Protein AF-A0A2N5JN48-F1 (afdb_monomer_lite)

Foldseek 3Di:
DLVQVQLVVCLVVLAHDPPDCSLVVPDDDDDPPPPCSVVVSVVSRVVSRVVSPVCRPVDDHD

pLDDT: mean 92.45, std 4.55, range [78.06, 98.0]

Sequence (62 aa):
EAAKRYITVSLKREFASENGTDLSATLPKMSPLNPEYRTKKQRVFQKIAAFIEKYKGVGGQI

Secondary structure (DSSP, 8-state):
-HHHHHHHHHHHHTS---SSSHHHHTSPS--TTSTHHHHHHHHHHHHHHHHHHHHTT-----

Structure (mmCIF, N/CA/C/O backbone):
data_AF-A0A2N5JN48-F1
#
_entry.id   AF-A0A2N5JN48-F1
#
loop_
_atom_site.group_PDB
_atom_site.id
_atom_site.type_symbol
_atom_site.label_atom_id
_atom_site.label_alt_id
_atom_site.label_comp_id
_atom_site.label_asym_id
_atom_site.label_entity_id
_atom_site.label_seq_id
_atom_site.pdbx_PDB_ins_code
_atom_site.Cartn_x
_atom_site.Cartn_y
_atom_site.Cartn_z
_atom_site.occupancy
_atom_site.B_iso_or_equiv
_atom_site.auth_seq_id
_atom_site.auth_comp_id
_atom_site.auth_asym_id
_atom_site.auth_atom_id
_atom_site.pdbx_PDB_model_num
ATOM 1 N N . GLU A 1 1 ? -9.284 -9.747 -6.543 1.00 89.00 1 GLU A N 1
ATOM 2 C CA . GLU A 1 1 ? -8.912 -10.523 -5.335 1.00 89.00 1 GLU A CA 1
ATOM 3 C C . GLU A 1 1 ? -7.701 -10.016 -4.555 1.00 89.00 1 GLU A C 1
ATOM 5 O O . GLU A 1 1 ? -7.902 -9.531 -3.448 1.00 89.00 1 GLU A O 1
ATOM 10 N N . ALA A 1 2 ? -6.462 -10.073 -5.068 1.00 93.38 2 ALA A N 1
ATOM 11 C CA . ALA A 1 2 ? -5.270 -9.708 -4.276 1.00 93.38 2 ALA A CA 1
ATOM 12 C C . ALA A 1 2 ? -5.329 -8.289 -3.672 1.00 93.38 2 ALA A C 1
ATOM 14 O O . ALA A 1 2 ? -5.044 -8.115 -2.490 1.00 93.38 2 ALA A O 1
ATOM 15 N N . ALA A 1 3 ? -5.799 -7.305 -4.449 1.00 93.81 3 ALA A N 1
ATOM 16 C CA . ALA A 1 3 ? -5.985 -5.931 -3.980 1.00 93.81 3 ALA A CA 1
ATOM 17 C C . ALA A 1 3 ? -6.952 -5.827 -2.788 1.00 93.81 3 ALA A C 1
ATOM 19 O O . ALA A 1 3 ? -6.616 -5.201 -1.787 1.00 93.81 3 ALA A O 1
ATOM 20 N N . LYS A 1 4 ? -8.116 -6.491 -2.851 1.00 93.81 4 LYS A N 1
ATOM 21 C CA . LYS A 1 4 ? -9.095 -6.486 -1.751 1.00 93.81 4 LYS A CA 1
ATOM 22 C C . LYS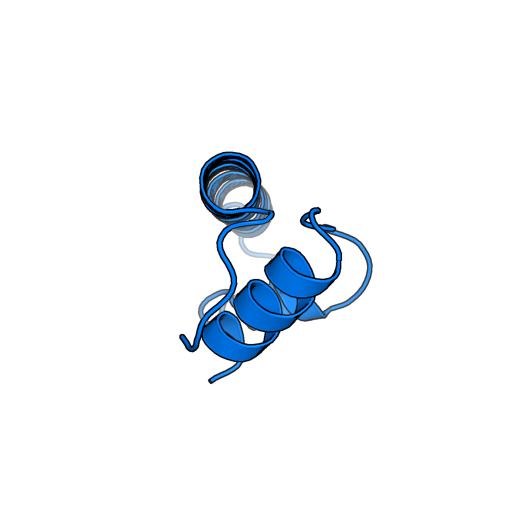 A 1 4 ? -8.512 -7.082 -0.475 1.00 93.81 4 LYS A C 1
ATOM 24 O O . LYS A 1 4 ? -8.674 -6.502 0.596 1.00 93.81 4 LYS A O 1
ATOM 29 N N . ARG A 1 5 ? -7.796 -8.208 -0.588 1.00 93.56 5 ARG A N 1
ATOM 30 C CA . ARG A 1 5 ? -7.133 -8.844 0.561 1.00 93.56 5 ARG A CA 1
ATOM 31 C C . ARG A 1 5 ? -6.101 -7.918 1.196 1.00 93.56 5 ARG A C 1
ATOM 33 O O . ARG A 1 5 ? -6.146 -7.726 2.405 1.00 93.56 5 ARG A O 1
ATOM 40 N N . TYR A 1 6 ? -5.230 -7.316 0.386 1.00 95.19 6 TYR A N 1
ATOM 41 C CA . TYR A 1 6 ? -4.211 -6.389 0.876 1.00 95.19 6 TYR A CA 1
ATOM 42 C C . TYR A 1 6 ? -4.836 -5.198 1.610 1.00 95.19 6 TYR A C 1
ATOM 44 O O . TYR A 1 6 ? -4.498 -4.952 2.763 1.00 95.19 6 TYR A O 1
ATOM 52 N N . ILE A 1 7 ? -5.818 -4.524 0.999 1.00 94.62 7 ILE A N 1
ATOM 53 C CA . ILE A 1 7 ? -6.484 -3.365 1.613 1.00 94.62 7 ILE A CA 1
ATOM 54 C C . ILE A 1 7 ? -7.202 -3.770 2.909 1.00 94.62 7 ILE A C 1
ATOM 56 O O . ILE A 1 7 ? -7.072 -3.083 3.918 1.00 94.62 7 ILE A O 1
ATOM 60 N N . THR A 1 8 ? -7.901 -4.910 2.920 1.00 94.56 8 THR A N 1
ATOM 61 C CA . THR A 1 8 ? -8.597 -5.413 4.118 1.00 94.56 8 THR A CA 1
ATOM 62 C C . THR A 1 8 ? -7.626 -5.675 5.270 1.00 94.56 8 THR A C 1
ATOM 64 O O . THR A 1 8 ? -7.894 -5.295 6.408 1.00 94.56 8 THR A O 1
ATOM 67 N N . VAL A 1 9 ? -6.486 -6.314 4.992 1.00 94.19 9 VAL A N 1
ATOM 68 C CA . VAL A 1 9 ? -5.453 -6.576 6.005 1.00 94.19 9 VAL A CA 1
ATOM 69 C C . VAL A 1 9 ? -4.828 -5.271 6.494 1.00 94.19 9 VAL A C 1
ATOM 71 O O . VAL A 1 9 ? -4.651 -5.104 7.698 1.00 94.19 9 VAL A O 1
ATOM 74 N N . SER A 1 10 ? -4.534 -4.336 5.591 1.00 95.12 10 SER A N 1
ATOM 75 C CA . SER A 1 10 ? -3.961 -3.037 5.946 1.00 95.12 10 SER A CA 1
ATOM 76 C C . SER A 1 10 ? -4.903 -2.173 6.779 1.00 95.12 10 SER A C 1
ATOM 78 O O . SER A 1 10 ? -4.436 -1.537 7.713 1.00 95.12 10 SER A O 1
ATOM 80 N N . LEU A 1 11 ? -6.214 -2.188 6.519 1.00 95.31 11 LEU A N 1
ATOM 81 C CA . LEU A 1 11 ? -7.185 -1.488 7.368 1.00 95.31 11 LEU A CA 1
ATOM 82 C C . LEU A 1 11 ? -7.249 -2.096 8.768 1.00 95.31 11 LEU A C 1
ATOM 84 O O . LEU A 1 11 ? -7.247 -1.357 9.743 1.00 95.31 11 LEU A O 1
ATOM 88 N N . LYS A 1 12 ? -7.247 -3.433 8.876 1.00 93.44 12 LYS A N 1
ATOM 89 C CA . LYS A 1 12 ? -7.220 -4.129 10.175 1.00 93.44 12 LYS A CA 1
ATOM 90 C C . LYS A 1 12 ? -5.950 -3.846 10.977 1.00 93.44 12 LYS A C 1
ATOM 92 O O . LYS A 1 12 ? -5.990 -3.883 12.198 1.00 93.44 12 LYS A O 1
ATOM 97 N N . ARG A 1 13 ? -4.825 -3.630 10.293 1.00 94.00 13 ARG A N 1
ATOM 98 C CA . ARG A 1 13 ? -3.539 -3.273 10.909 1.00 94.00 13 ARG A CA 1
ATOM 99 C C . ARG A 1 13 ? -3.347 -1.766 11.065 1.00 94.00 13 ARG A C 1
ATOM 101 O O . ARG A 1 13 ? -2.371 -1.370 11.680 1.00 94.00 13 ARG A O 1
ATOM 108 N N . GLU A 1 14 ? -4.234 -0.956 10.490 1.00 95.12 14 GLU A N 1
ATOM 109 C CA . GLU A 1 14 ? -4.186 0.512 10.463 1.00 95.12 14 GLU A CA 1
ATOM 110 C C . GLU A 1 14 ? -2.969 1.121 9.740 1.00 95.12 14 GLU A C 1
ATOM 112 O O . GLU A 1 14 ? -2.740 2.327 9.811 1.00 95.12 14 GLU A O 1
ATOM 117 N N . PHE A 1 15 ? -2.213 0.317 8.985 1.00 94.50 15 PHE A N 1
ATOM 118 C CA . PHE A 1 15 ? -1.114 0.786 8.140 1.00 94.50 15 PHE A CA 1
ATOM 119 C C . PHE A 1 15 ? -0.952 -0.055 6.864 1.00 94.50 15 PHE A C 1
ATOM 121 O O . PHE A 1 15 ? -1.255 -1.252 6.815 1.00 94.50 15 PHE A O 1
ATOM 128 N N . ALA A 1 16 ? -0.424 0.576 5.813 1.00 95.69 16 ALA A N 1
ATOM 129 C CA . ALA A 1 16 ? 0.010 -0.097 4.590 1.00 95.69 16 ALA A CA 1
ATOM 130 C C . ALA A 1 16 ? 1.513 -0.410 4.657 1.00 95.69 16 ALA A C 1
ATOM 132 O O . ALA A 1 16 ? 2.303 0.419 5.102 1.00 95.69 16 ALA A O 1
ATOM 133 N N . SER A 1 17 ? 1.925 -1.589 4.184 1.00 93.56 17 SER A N 1
ATOM 134 C CA . SER A 1 17 ? 3.338 -1.991 4.130 1.00 93.56 17 SER A CA 1
ATOM 135 C C . SER A 1 17 ? 3.753 -2.365 2.713 1.00 93.56 17 SER A C 1
ATOM 137 O O . SER A 1 17 ? 3.040 -3.106 2.036 1.00 93.56 17 SER A O 1
ATOM 139 N N . GLU A 1 18 ? 4.918 -1.888 2.275 1.00 91.62 18 GLU A N 1
ATOM 140 C CA . GLU A 1 18 ? 5.545 -2.341 1.027 1.00 91.62 18 GLU A CA 1
ATOM 141 C C . GLU A 1 18 ? 6.337 -3.651 1.186 1.00 91.62 18 GLU A C 1
ATOM 143 O O . GLU A 1 18 ? 6.826 -4.195 0.188 1.00 91.62 18 GLU A O 1
ATOM 148 N N . ASN A 1 19 ? 6.473 -4.145 2.422 1.00 88.38 19 ASN A N 1
ATOM 149 C CA . ASN A 1 19 ? 7.261 -5.328 2.745 1.00 88.38 19 ASN A CA 1
ATOM 150 C C . ASN A 1 19 ? 6.553 -6.604 2.275 1.00 88.38 19 ASN A C 1
ATOM 152 O O . ASN A 1 19 ? 5.331 -6.730 2.353 1.00 88.38 19 ASN A O 1
ATOM 156 N N . GLY A 1 20 ? 7.342 -7.577 1.821 1.00 86.62 20 GLY A N 1
ATOM 157 C CA . GLY A 1 20 ? 6.825 -8.830 1.278 1.00 86.62 20 GLY A CA 1
ATOM 158 C C . GLY A 1 20 ? 6.239 -8.683 -0.131 1.00 86.62 20 GLY A C 1
ATOM 159 O O . GLY A 1 20 ? 6.597 -7.786 -0.899 1.00 86.62 20 GLY A O 1
ATOM 160 N N . THR A 1 21 ? 5.364 -9.616 -0.504 1.00 89.62 21 THR A N 1
ATOM 161 C CA . THR A 1 21 ? 4.839 -9.738 -1.875 1.00 89.62 21 THR A CA 1
ATOM 162 C C . THR A 1 21 ? 3.398 -9.268 -2.031 1.00 89.62 21 THR A C 1
ATOM 164 O O . THR A 1 21 ? 2.964 -9.091 -3.167 1.00 89.62 21 THR A O 1
ATOM 167 N N . ASP A 1 22 ? 2.681 -8.988 -0.939 1.00 91.94 22 ASP A N 1
ATOM 168 C CA . ASP A 1 22 ? 1.246 -8.681 -0.985 1.00 91.94 22 ASP A CA 1
ATOM 169 C C . ASP A 1 22 ? 0.937 -7.444 -1.834 1.00 91.94 22 ASP A C 1
ATOM 171 O O . ASP A 1 22 ? 0.097 -7.511 -2.730 1.00 91.94 22 ASP A O 1
ATOM 175 N N . LEU A 1 23 ? 1.667 -6.340 -1.624 1.00 92.62 23 LEU A N 1
ATOM 176 C CA . LEU A 1 23 ? 1.523 -5.133 -2.443 1.00 92.62 23 LEU A CA 1
ATOM 177 C C . LEU A 1 23 ? 1.843 -5.422 -3.914 1.00 92.62 23 LEU A C 1
ATOM 179 O O . LEU A 1 23 ? 1.112 -4.999 -4.808 1.00 92.62 23 LEU A O 1
ATOM 183 N N . SER A 1 24 ? 2.924 -6.157 -4.179 1.00 92.12 24 SER A N 1
ATOM 184 C CA . SER A 1 24 ? 3.344 -6.483 -5.547 1.00 92.12 24 SER A CA 1
ATOM 185 C C . SER A 1 24 ? 2.307 -7.360 -6.260 1.00 92.12 24 SER A C 1
ATOM 187 O O . SER A 1 24 ? 2.074 -7.183 -7.450 1.00 92.12 24 SER A O 1
ATOM 189 N N . ALA A 1 25 ? 1.618 -8.241 -5.528 1.00 93.19 25 ALA A N 1
ATOM 190 C CA . ALA A 1 25 ? 0.528 -9.064 -6.045 1.00 93.19 25 ALA A CA 1
ATOM 191 C C . ALA A 1 25 ? -0.736 -8.256 -6.398 1.00 93.19 25 ALA A C 1
ATOM 193 O O . ALA A 1 25 ? -1.615 -8.772 -7.089 1.00 93.19 25 ALA A O 1
ATOM 194 N N . THR A 1 26 ? -0.848 -6.999 -5.944 1.00 94.00 26 THR A N 1
ATOM 195 C CA . THR A 1 26 ? -1.926 -6.084 -6.364 1.00 94.00 26 THR A CA 1
ATOM 196 C C . THR A 1 26 ? -1.661 -5.426 -7.718 1.00 94.00 26 THR A C 1
ATOM 198 O O . THR A 1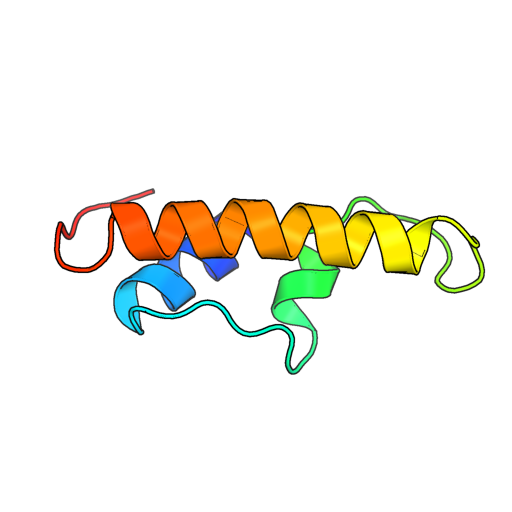 26 ? -2.592 -4.902 -8.332 1.00 94.00 26 THR A O 1
ATOM 201 N N . LEU A 1 27 ? -0.411 -5.442 -8.192 1.00 92.12 27 LEU A N 1
ATOM 202 C CA . LEU A 1 27 ? -0.031 -4.819 -9.452 1.00 92.12 27 LEU A CA 1
ATOM 203 C C . LEU A 1 27 ? -0.486 -5.679 -10.643 1.00 92.12 27 LEU A C 1
ATOM 205 O O . LEU A 1 27 ? -0.545 -6.907 -10.542 1.00 92.12 27 LEU A O 1
ATOM 209 N N . PRO A 1 28 ? -0.789 -5.059 -11.798 1.00 90.31 28 PRO A N 1
ATOM 210 C CA . PRO A 1 28 ? -1.011 -5.807 -13.030 1.00 90.31 28 PRO A CA 1
ATOM 211 C C . PRO A 1 28 ? 0.230 -6.637 -13.382 1.00 90.31 28 PRO A C 1
ATOM 213 O O . PRO A 1 28 ? 1.340 -6.318 -12.959 1.00 90.31 28 PRO A O 1
ATOM 216 N N . LYS A 1 29 ? 0.065 -7.693 -14.187 1.00 88.75 29 LYS A N 1
ATOM 217 C CA . LYS A 1 29 ? 1.209 -8.479 -14.665 1.00 88.75 29 LYS A CA 1
ATOM 218 C C . LYS A 1 29 ? 2.122 -7.593 -15.512 1.00 88.75 29 LYS A C 1
ATOM 220 O O . LYS A 1 29 ? 1.712 -7.066 -16.541 1.00 88.75 29 LYS A O 1
ATOM 225 N N . MET A 1 30 ? 3.363 -7.450 -15.074 1.00 88.62 30 MET A N 1
ATOM 226 C CA . MET A 1 30 ? 4.433 -6.778 -15.802 1.00 88.62 30 MET A CA 1
ATOM 227 C C . MET A 1 30 ? 5.766 -7.402 -15.403 1.00 88.62 30 MET A C 1
ATOM 229 O O . MET A 1 30 ? 5.915 -7.904 -14.289 1.00 88.62 30 MET A O 1
ATOM 233 N N . SER A 1 31 ? 6.729 -7.378 -16.323 1.00 87.06 31 SER A N 1
ATOM 234 C CA . SER A 1 31 ? 8.086 -7.822 -16.013 1.00 87.06 31 SER A CA 1
ATOM 235 C C . SER A 1 31 ? 8.680 -6.939 -14.908 1.00 87.06 31 SER A C 1
ATOM 237 O O . SER A 1 31 ? 8.587 -5.714 -15.017 1.00 87.06 31 SER A O 1
ATOM 239 N N . PRO A 1 32 ? 9.345 -7.511 -13.889 1.00 81.25 32 PRO A N 1
ATOM 240 C CA . PRO A 1 32 ? 10.139 -6.741 -12.931 1.00 81.25 32 PRO A CA 1
ATOM 241 C C . PRO A 1 32 ? 11.266 -5.927 -13.586 1.00 81.25 32 PRO A C 1
ATOM 243 O O . PRO A 1 32 ? 11.745 -4.964 -12.994 1.00 81.25 32 PRO A O 1
ATOM 246 N N . LEU A 1 33 ? 11.674 -6.299 -14.807 1.00 89.81 33 LEU A N 1
ATOM 247 C CA . LEU A 1 33 ? 12.651 -5.564 -15.615 1.00 89.81 33 LEU A CA 1
ATOM 248 C C . LEU A 1 33 ? 12.033 -4.383 -16.372 1.00 89.81 33 LEU A C 1
ATOM 250 O O . LEU A 1 33 ? 12.758 -3.606 -16.987 1.00 89.81 33 LEU A O 1
ATOM 254 N N . ASN A 1 34 ? 10.705 -4.228 -16.345 1.00 92.69 34 ASN A N 1
ATOM 255 C CA . ASN A 1 34 ? 10.069 -3.047 -16.906 1.00 92.69 34 ASN A CA 1
ATOM 256 C C . ASN A 1 34 ? 10.478 -1.819 -16.062 1.00 92.69 34 ASN A C 1
ATOM 258 O O . ASN A 1 34 ? 10.212 -1.807 -14.855 1.00 92.69 34 ASN A O 1
ATOM 262 N N . PRO A 1 35 ? 11.079 -0.774 -16.661 1.00 92.00 35 PRO A N 1
ATOM 263 C CA . PRO A 1 35 ? 11.536 0.409 -15.928 1.00 92.00 35 PRO A CA 1
ATOM 264 C C . PRO A 1 35 ? 10.401 1.132 -15.184 1.00 92.00 35 PRO A C 1
ATOM 266 O O . PRO A 1 35 ? 10.625 1.724 -14.129 1.00 92.00 35 PRO A O 1
ATOM 269 N N . GLU A 1 36 ? 9.160 1.028 -15.662 1.00 92.81 36 GLU A N 1
ATOM 270 C CA . GLU A 1 36 ? 7.989 1.624 -15.016 1.00 92.81 36 GLU A CA 1
ATOM 271 C C . GLU A 1 36 ? 7.509 0.855 -13.779 1.00 92.81 36 GLU A C 1
ATOM 273 O O . GLU A 1 36 ? 6.679 1.370 -13.026 1.00 92.81 36 GLU A O 1
ATOM 278 N N . TYR A 1 37 ? 7.998 -0.371 -13.550 1.00 91.94 37 TYR A N 1
ATOM 279 C CA . TYR A 1 37 ? 7.545 -1.231 -12.453 1.00 91.94 37 TYR A CA 1
ATOM 280 C C . TYR A 1 37 ? 7.684 -0.545 -11.101 1.00 91.94 37 TYR A C 1
ATOM 282 O O . TYR A 1 37 ? 6.724 -0.471 -10.333 1.00 91.94 37 TYR A O 1
ATOM 290 N N . ARG A 1 38 ? 8.867 0.015 -10.833 1.00 91.69 38 ARG A N 1
ATOM 291 C CA . ARG A 1 38 ? 9.174 0.668 -9.555 1.00 91.69 38 ARG A CA 1
ATOM 292 C C . ARG A 1 38 ? 8.287 1.890 -9.338 1.00 91.69 38 ARG A C 1
ATOM 294 O O . ARG A 1 38 ? 7.657 2.015 -8.292 1.00 91.69 38 ARG A O 1
ATOM 301 N N . THR A 1 39 ? 8.156 2.733 -10.359 1.00 94.25 39 THR A N 1
ATOM 302 C CA . THR A 1 39 ? 7.317 3.936 -10.306 1.00 94.25 39 THR A CA 1
ATOM 303 C C . THR A 1 39 ? 5.842 3.589 -10.115 1.00 94.25 39 THR A C 1
ATOM 305 O O . THR A 1 39 ? 5.145 4.238 -9.335 1.00 94.25 39 THR A O 1
ATOM 308 N N . LYS A 1 40 ? 5.345 2.545 -10.790 1.00 94.81 40 LYS A N 1
ATOM 309 C CA . LYS A 1 40 ? 3.960 2.088 -10.641 1.00 94.81 40 LYS A CA 1
ATOM 310 C C . LYS A 1 40 ? 3.716 1.494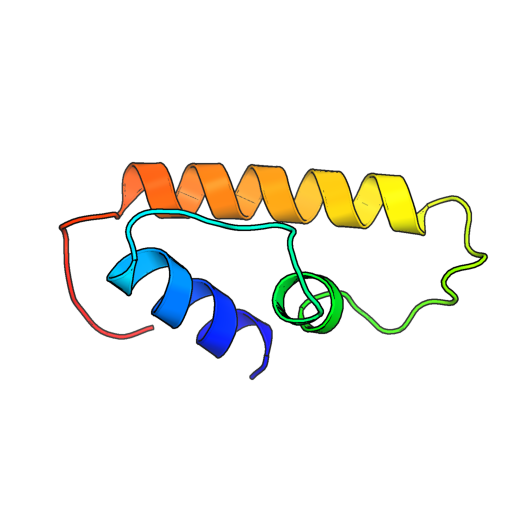 -9.255 1.00 94.81 40 LYS A C 1
ATOM 312 O O . LYS A 1 40 ? 2.720 1.859 -8.635 1.00 94.81 40 LYS A O 1
ATOM 317 N N . LYS A 1 41 ? 4.641 0.672 -8.742 1.00 94.12 41 LYS A N 1
ATOM 318 C CA . LYS A 1 41 ? 4.597 0.144 -7.369 1.00 94.12 41 LYS A CA 1
ATOM 319 C C . LYS A 1 41 ? 4.505 1.282 -6.348 1.00 94.12 41 LYS A C 1
ATOM 321 O O . LYS A 1 41 ? 3.581 1.279 -5.540 1.00 94.12 41 LYS A O 1
ATOM 326 N N . GLN A 1 42 ? 5.376 2.288 -6.456 1.00 95.06 42 GLN A N 1
ATOM 327 C CA . GLN A 1 42 ? 5.388 3.438 -5.548 1.00 95.06 42 GLN A CA 1
ATOM 328 C C . GLN A 1 42 ? 4.078 4.236 -5.593 1.00 95.06 42 GLN A C 1
ATOM 330 O O . GLN A 1 42 ? 3.511 4.570 -4.554 1.00 95.06 42 GLN A O 1
ATOM 335 N N . ARG A 1 43 ? 3.566 4.530 -6.796 1.00 96.50 43 ARG A N 1
ATOM 336 C CA . ARG A 1 43 ? 2.310 5.280 -6.971 1.00 96.50 43 ARG A CA 1
ATOM 337 C C . ARG A 1 43 ? 1.110 4.531 -6.400 1.00 96.50 43 ARG A C 1
ATOM 339 O O . ARG A 1 43 ? 0.236 5.146 -5.795 1.00 96.50 43 ARG A O 1
ATOM 346 N N . VAL A 1 44 ? 1.048 3.216 -6.612 1.00 96.12 44 VAL A N 1
ATOM 347 C CA . VAL A 1 44 ? -0.017 2.374 -6.052 1.00 96.12 44 VAL A CA 1
ATOM 348 C C . VAL A 1 44 ? 0.076 2.354 -4.530 1.00 96.12 44 VAL A C 1
ATOM 350 O O . VAL A 1 44 ? -0.937 2.581 -3.873 1.00 96.12 44 VAL A O 1
ATOM 353 N N . PHE A 1 45 ? 1.277 2.183 -3.971 1.00 96.75 45 PHE A N 1
ATOM 354 C CA . PHE A 1 45 ? 1.474 2.234 -2.525 1.00 96.75 45 PHE A CA 1
ATOM 355 C C . PHE A 1 45 ? 1.006 3.556 -1.923 1.00 96.75 45 PHE A C 1
ATOM 357 O O . PHE A 1 45 ? 0.196 3.539 -1.006 1.00 96.75 45 PHE A O 1
ATOM 364 N N . GLN A 1 46 ? 1.442 4.695 -2.466 1.00 97.62 46 GLN A N 1
ATOM 365 C CA . GLN A 1 46 ? 1.065 6.017 -1.952 1.00 97.62 46 GLN A CA 1
ATOM 366 C C . GLN A 1 46 ? -0.454 6.215 -1.929 1.00 97.62 46 GLN A C 1
ATOM 368 O O . GLN A 1 46 ? -1.002 6.706 -0.943 1.00 97.62 46 GLN A O 1
ATOM 373 N N . LYS A 1 47 ? -1.151 5.787 -2.990 1.00 97.75 47 LYS A N 1
ATOM 374 C CA . LYS A 1 47 ? -2.617 5.853 -3.054 1.00 97.75 47 LYS A CA 1
ATOM 375 C C . LYS A 1 47 ? -3.280 4.966 -2.004 1.00 97.75 47 LYS A C 1
ATOM 377 O O . LYS A 1 47 ? -4.244 5.397 -1.378 1.00 97.75 47 LYS A O 1
ATOM 382 N N . ILE A 1 48 ? -2.778 3.745 -1.809 1.00 96.12 48 ILE A N 1
ATOM 383 C CA . ILE A 1 48 ? -3.326 2.838 -0.798 1.00 96.12 48 ILE A CA 1
ATOM 384 C C . ILE A 1 48 ? -3.024 3.366 0.604 1.00 96.12 48 ILE A C 1
ATOM 386 O O . ILE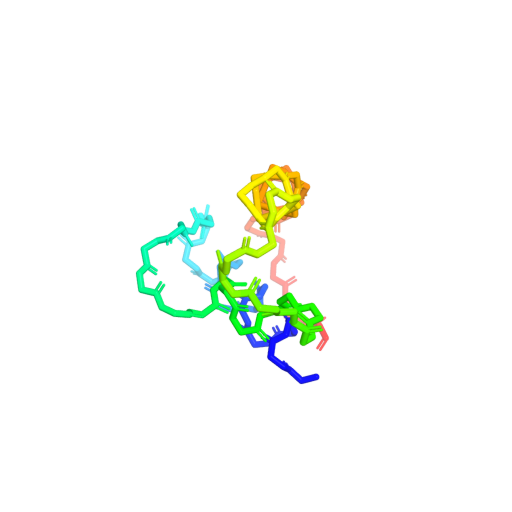 A 1 48 ? -3.935 3.429 1.413 1.00 96.12 48 ILE A O 1
ATOM 390 N N . ALA A 1 49 ? -1.803 3.811 0.891 1.00 96.81 49 ALA A N 1
ATOM 391 C CA . ALA A 1 49 ? -1.436 4.382 2.184 1.00 96.81 49 ALA A CA 1
ATOM 392 C C . ALA A 1 49 ? -2.332 5.575 2.550 1.00 96.81 49 ALA A C 1
ATOM 394 O O . ALA A 1 49 ? -2.877 5.608 3.649 1.00 96.81 49 ALA A O 1
ATOM 395 N N . ALA A 1 50 ? -2.577 6.489 1.604 1.00 98.00 50 ALA A N 1
ATOM 396 C CA . ALA A 1 50 ? -3.509 7.600 1.798 1.00 98.00 50 ALA A CA 1
ATOM 397 C C . ALA A 1 50 ? -4.951 7.126 2.059 1.00 98.00 50 ALA A C 1
ATOM 399 O O . ALA A 1 50 ? -5.660 7.706 2.878 1.00 98.00 50 ALA A O 1
ATOM 400 N N . PHE A 1 51 ? -5.390 6.061 1.383 1.00 96.56 51 PHE A N 1
ATOM 401 C CA . PHE A 1 51 ? -6.693 5.447 1.634 1.00 96.56 51 PHE A CA 1
ATOM 402 C C . PHE A 1 51 ? -6.773 4.830 3.039 1.00 96.56 51 PHE A C 1
ATOM 404 O O . PHE A 1 51 ? -7.729 5.094 3.760 1.00 96.56 51 PHE A O 1
ATOM 411 N N . ILE A 1 52 ? -5.772 4.048 3.453 1.00 96.00 52 ILE A N 1
ATOM 412 C CA . ILE A 1 52 ? -5.730 3.432 4.786 1.00 96.00 52 ILE A CA 1
ATOM 413 C C . ILE A 1 52 ? -5.709 4.505 5.874 1.00 96.00 52 ILE A C 1
ATOM 415 O O . ILE A 1 52 ? -6.481 4.406 6.818 1.00 96.00 52 ILE A O 1
ATOM 419 N N . GLU A 1 53 ? -4.913 5.563 5.714 1.00 97.12 53 GLU A N 1
ATOM 420 C CA . GLU A 1 53 ? -4.864 6.668 6.677 1.00 97.12 53 GLU A CA 1
ATOM 421 C C . GLU A 1 53 ? -6.224 7.359 6.833 1.00 97.12 53 GLU A C 1
ATOM 423 O O . GLU A 1 53 ? -6.625 7.697 7.943 1.00 97.12 53 GLU A O 1
ATOM 428 N N . LYS A 1 54 ? -6.967 7.516 5.730 1.00 96.81 54 LYS A N 1
ATOM 429 C CA . LYS A 1 54 ? -8.300 8.130 5.736 1.00 96.81 54 LYS A CA 1
ATOM 430 C C . LYS A 1 54 ? -9.372 7.260 6.404 1.00 96.81 54 LYS A C 1
ATOM 432 O O . LYS A 1 54 ? -10.327 7.812 6.945 1.00 96.81 54 LYS A O 1
ATOM 437 N N . TYR A 1 55 ? -9.261 5.934 6.315 1.00 95.88 55 TYR A N 1
ATOM 438 C CA . TYR A 1 55 ? -10.335 5.006 6.700 1.00 95.88 55 TYR A CA 1
ATOM 439 C C . TYR A 1 55 ? -9.973 4.036 7.837 1.00 95.88 55 TYR A C 1
ATOM 441 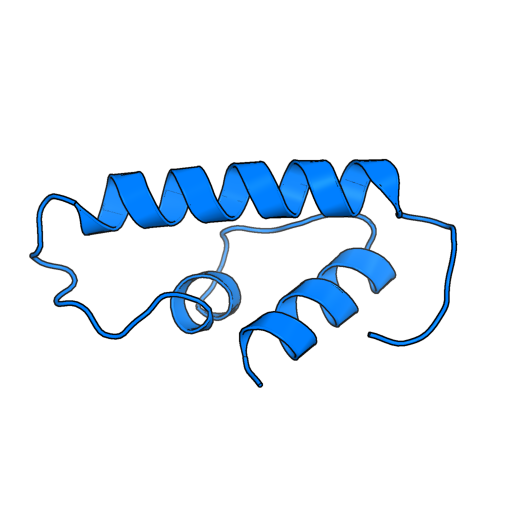O O . TYR A 1 55 ? -10.808 3.210 8.218 1.00 95.88 55 TYR A O 1
ATOM 449 N N . LYS A 1 56 ? -8.764 4.107 8.405 1.00 94.38 56 LYS A N 1
ATOM 450 C CA . LYS A 1 56 ? -8.412 3.344 9.613 1.00 94.38 56 LYS A CA 1
ATOM 451 C C . LYS A 1 56 ? -9.374 3.687 10.756 1.00 94.38 56 LYS A C 1
ATOM 453 O O . LYS A 1 56 ? -9.842 4.818 10.867 1.00 94.38 56 LYS A O 1
ATOM 458 N N . GLY A 1 57 ? -9.718 2.694 11.570 1.00 91.94 57 GLY A N 1
ATOM 459 C CA . GLY A 1 57 ? -10.661 2.853 12.683 1.00 91.94 57 GLY A CA 1
ATOM 460 C C . GLY A 1 57 ? -12.150 2.932 12.307 1.00 91.94 57 GLY A C 1
ATOM 461 O O . GLY A 1 57 ? -12.983 2.840 13.201 1.00 91.94 57 GLY A O 1
ATOM 462 N N . VAL A 1 58 ? -12.520 3.039 11.020 1.00 93.25 58 VAL A N 1
ATOM 463 C CA . VAL A 1 58 ? -13.943 3.050 10.604 1.00 93.25 58 VAL A CA 1
ATOM 464 C C . VAL A 1 58 ? -14.599 1.672 10.773 1.00 93.25 58 VAL A C 1
ATOM 466 O O . VAL A 1 58 ? -15.755 1.578 11.177 1.00 93.25 58 VAL A O 1
ATOM 469 N N . GLY A 1 59 ? -13.865 0.593 10.477 1.00 78.06 59 GLY A N 1
ATOM 470 C CA . GLY A 1 59 ? -14.420 -0.766 10.400 1.00 78.06 59 GLY A CA 1
ATOM 471 C C . GLY A 1 59 ? -15.266 -1.011 9.135 1.00 78.06 59 GLY A C 1
ATOM 472 O O . GLY A 1 59 ? -15.474 -0.109 8.328 1.00 78.06 59 GLY A O 1
ATOM 473 N N . GLY A 1 60 ? -15.724 -2.253 8.921 1.00 81.12 60 GLY A N 1
ATOM 474 C CA . GLY A 1 60 ? -16.579 -2.636 7.778 1.00 81.12 60 GLY A CA 1
ATOM 475 C C . GLY A 1 60 ? -15.974 -3.670 6.813 1.00 81.12 60 GLY A C 1
ATOM 476 O O . GLY A 1 60 ? -14.922 -4.253 7.079 1.00 81.12 60 GLY A O 1
ATOM 477 N N . GLN A 1 61 ? -16.677 -3.932 5.704 1.00 78.06 61 GLN A N 1
ATOM 478 C CA . GLN A 1 61 ? -16.289 -4.885 4.649 1.00 78.06 61 GLN A CA 1
ATOM 479 C C . GLN A 1 61 ? -15.917 -4.159 3.342 1.00 78.06 61 GLN A C 1
ATOM 481 O O . GLN A 1 61 ? -16.442 -3.083 3.064 1.00 78.06 61 GLN A O 1
ATOM 486 N N . ILE A 1 62 ? -15.024 -4.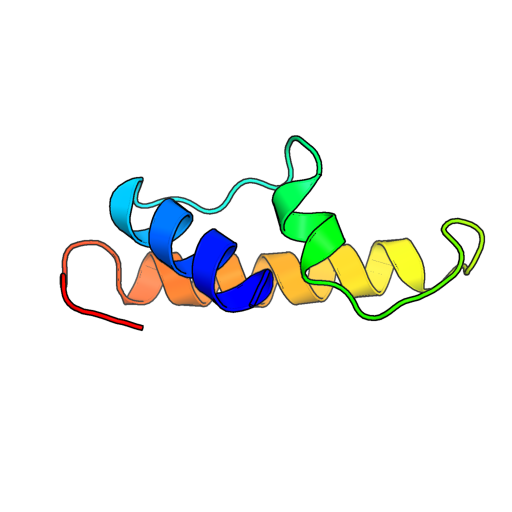765 2.544 1.00 80.94 62 ILE A N 1
ATOM 487 C CA . ILE A 1 62 ? -14.514 -4.274 1.242 1.00 80.94 62 ILE A CA 1
ATOM 488 C C . ILE A 1 62 ? -14.849 -5.248 0.106 1.00 80.94 62 ILE A C 1
ATOM 490 O O . ILE A 1 62 ? -14.721 -6.473 0.309 1.00 80.94 62 ILE A O 1
#

Radius of gyration: 12.03 Å; chains: 1; bounding box: 29×19×30 Å